Protein AF-A0A0V0GWF1-F1 (afdb_monomer)

Organism: Solanum chacoense (NCBI:txid4108)

InterPro domains:
  IPR031563 Molybdate transporter 1/2 [PF16983] (1-75)
  IPR031563 Molybdate transporter 1/2 [PTHR31970] (1-128)

Structure (mmCIF, N/CA/C/O backbone):
data_AF-A0A0V0GWF1-F1
#
_entry.id   AF-A0A0V0GWF1-F1
#
loop_
_atom_site.group_PDB
_atom_site.id
_atom_site.type_symbol
_atom_site.label_atom_id
_atom_site.label_alt_id
_atom_site.label_comp_id
_atom_site.label_asym_id
_atom_site.label_entity_id
_atom_site.label_seq_id
_atom_site.pdbx_PDB_ins_code
_atom_site.Cartn_x
_atom_site.Cartn_y
_atom_site.Cartn_z
_atom_site.occupancy
_atom_site.B_iso_or_equiv
_atom_site.auth_seq_id
_atom_site.auth_comp_id
_atom_site.auth_asym_id
_atom_site.auth_atom_id
_atom_site.pdbx_PDB_model_num
ATOM 1 N N . MET A 1 1 ? -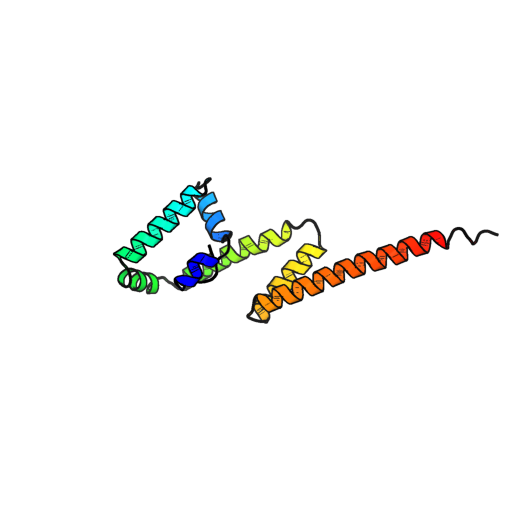8.273 -4.998 -13.505 1.00 79.25 1 MET A N 1
ATOM 2 C CA . MET A 1 1 ? -6.990 -5.690 -13.773 1.00 79.25 1 MET A CA 1
ATOM 3 C C . MET A 1 1 ? -7.006 -7.152 -13.333 1.00 79.25 1 MET A C 1
ATOM 5 O O . MET A 1 1 ? -6.628 -7.994 -14.132 1.00 79.25 1 MET A O 1
ATOM 9 N N . ASN A 1 2 ? -7.468 -7.471 -12.119 1.00 87.12 2 ASN A N 1
ATOM 10 C CA . ASN A 1 2 ? -7.289 -8.807 -11.526 1.00 87.12 2 ASN A CA 1
ATOM 11 C C . ASN A 1 2 ? -7.905 -9.972 -12.326 1.00 87.12 2 ASN A C 1
ATOM 13 O O . ASN A 1 2 ? -7.248 -10.990 -12.464 1.00 87.12 2 ASN A O 1
ATOM 17 N N . LEU A 1 3 ? -9.083 -9.806 -12.945 1.00 88.56 3 LEU A N 1
ATOM 18 C CA . LEU A 1 3 ? -9.699 -10.859 -13.774 1.00 88.56 3 LEU A CA 1
ATOM 19 C C . LEU A 1 3 ? -8.805 -11.318 -14.932 1.00 88.56 3 LEU A C 1
ATOM 21 O O . LEU A 1 3 ? -8.649 -12.510 -15.149 1.00 88.56 3 LEU A O 1
ATOM 25 N N . VAL A 1 4 ? -8.207 -10.375 -15.663 1.00 89.69 4 VAL A N 1
ATOM 26 C CA . VAL A 1 4 ? -7.349 -10.687 -16.816 1.00 89.69 4 VAL A CA 1
ATOM 27 C C . VAL A 1 4 ? -5.950 -11.093 -16.353 1.00 89.69 4 VAL A C 1
ATOM 29 O O . VAL A 1 4 ? -5.388 -12.045 -16.875 1.00 89.69 4 VAL A O 1
ATOM 32 N N . GLY A 1 5 ? -5.392 -10.412 -15.345 1.00 86.56 5 GLY A N 1
ATOM 33 C CA . GLY A 1 5 ? -4.032 -10.669 -14.862 1.00 86.56 5 GLY A CA 1
ATOM 34 C C . GLY A 1 5 ? -3.843 -12.056 -14.240 1.00 86.56 5 GLY A C 1
ATOM 35 O O . GLY A 1 5 ? -2.792 -12.666 -14.429 1.00 86.56 5 GLY A O 1
ATOM 36 N N . SER A 1 6 ? -4.854 -12.588 -13.548 1.00 87.88 6 SER A N 1
ATOM 37 C CA . SER A 1 6 ? -4.757 -13.903 -12.903 1.00 87.88 6 SER A CA 1
ATOM 38 C C . SER A 1 6 ? -4.580 -15.057 -13.895 1.00 87.88 6 SER A C 1
ATOM 40 O O . SER A 1 6 ? -3.899 -16.022 -13.561 1.00 87.88 6 SER A O 1
ATOM 42 N N . TRP A 1 7 ? -5.094 -14.941 -15.127 1.00 90.81 7 TRP A N 1
ATOM 43 C CA . TRP A 1 7 ? -4.856 -15.937 -16.186 1.00 90.81 7 TRP A CA 1
ATOM 44 C C . TRP A 1 7 ? -3.380 -16.048 -16.581 1.00 90.81 7 TRP A C 1
ATOM 46 O O . TRP A 1 7 ? -2.937 -17.102 -17.026 1.00 90.81 7 TRP A O 1
ATOM 56 N N . PHE A 1 8 ? -2.608 -14.980 -16.377 1.00 89.19 8 PHE A N 1
ATOM 57 C CA . PHE A 1 8 ? -1.178 -14.920 -16.679 1.00 89.19 8 PHE A CA 1
ATOM 58 C C . PHE A 1 8 ? -0.299 -15.098 -15.430 1.00 89.19 8 PHE A C 1
ATOM 60 O O . PHE A 1 8 ? 0.891 -14.798 -15.471 1.00 89.19 8 PHE A O 1
ATOM 67 N N . GLY A 1 9 ? -0.871 -15.553 -14.307 1.00 87.88 9 GLY A N 1
ATOM 68 C CA . GLY A 1 9 ? -0.136 -15.742 -13.052 1.00 87.88 9 GLY A CA 1
ATOM 69 C C . 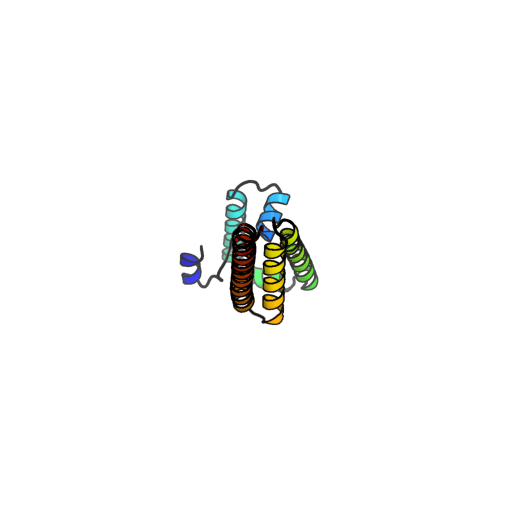GLY A 1 9 ? 0.244 -14.438 -12.340 1.00 87.88 9 GLY A C 1
ATOM 70 O O . GLY A 1 9 ? 1.153 -14.438 -11.510 1.00 87.88 9 GLY A O 1
ATOM 71 N N . ALA A 1 10 ? -0.420 -13.317 -12.645 1.00 88.75 10 ALA A N 1
ATOM 72 C CA . ALA A 1 10 ? -0.178 -12.061 -11.940 1.00 88.75 10 ALA A CA 1
ATOM 73 C C . ALA A 1 10 ? -0.716 -12.116 -10.500 1.00 88.75 10 ALA A C 1
ATOM 75 O O . ALA A 1 10 ? -1.804 -12.639 -10.244 1.00 88.75 10 ALA A O 1
ATOM 76 N N . MET A 1 11 ? 0.019 -11.508 -9.563 1.00 89.75 11 MET A N 1
ATOM 77 C CA . MET A 1 11 ? -0.462 -11.323 -8.193 1.00 89.75 11 MET A CA 1
ATOM 78 C C . MET A 1 11 ? -1.669 -10.367 -8.151 1.00 89.75 11 MET A C 1
ATOM 80 O O . MET A 1 11 ? -1.736 -9.427 -8.951 1.00 89.75 11 MET A O 1
ATOM 84 N N . PRO A 1 12 ? -2.624 -10.567 -7.222 1.00 87.44 12 PRO A N 1
ATOM 85 C CA . PRO A 1 12 ? -3.773 -9.680 -7.078 1.00 87.44 12 PRO A CA 1
ATOM 86 C C . PRO A 1 12 ? -3.312 -8.265 -6.717 1.00 87.44 12 PRO A C 1
ATOM 88 O O . PRO A 1 12 ? -2.524 -8.069 -5.795 1.00 87.44 12 PRO A O 1
ATOM 91 N N . CYS A 1 13 ? -3.813 -7.271 -7.450 1.00 86.38 13 CYS A N 1
ATOM 92 C CA . CYS A 1 13 ? -3.396 -5.880 -7.310 1.00 86.38 13 CYS A CA 1
ATOM 93 C C . CYS A 1 13 ? -4.581 -4.960 -6.985 1.00 86.38 13 CYS A C 1
ATOM 95 O O . CYS A 1 13 ? -5.723 -5.205 -7.382 1.00 86.38 13 CYS A O 1
ATOM 97 N N . CYS A 1 14 ? -4.292 -3.853 -6.305 1.00 87.81 14 CYS A N 1
ATOM 98 C CA . CYS A 1 14 ? -5.198 -2.720 -6.109 1.00 87.81 14 CYS A CA 1
ATOM 99 C C . CYS A 1 14 ? -4.567 -1.441 -6.697 1.00 87.81 14 CYS A C 1
ATOM 101 O O . CYS A 1 14 ? -3.534 -1.510 -7.358 1.00 87.81 14 CYS A O 1
ATOM 103 N N . HIS A 1 15 ? -5.177 -0.269 -6.483 1.00 84.31 15 HIS A N 1
ATOM 104 C CA . HIS A 1 15 ? -4.700 0.993 -7.071 1.00 84.31 15 HIS A CA 1
ATOM 105 C C . HIS A 1 15 ? -3.289 1.413 -6.613 1.00 84.31 15 HIS A C 1
ATOM 107 O O . HIS A 1 15 ? -2.654 2.202 -7.301 1.00 84.31 15 HIS A O 1
ATOM 113 N N . GLY A 1 16 ? -2.766 0.884 -5.500 1.00 86.81 16 GLY A N 1
ATOM 114 C CA . GLY A 1 16 ? -1.382 1.136 -5.081 1.00 86.81 16 GLY A CA 1
ATOM 115 C C . GLY A 1 16 ? -1.098 2.607 -4.751 1.00 86.81 16 GLY A C 1
ATOM 116 O O . GLY A 1 16 ? -0.280 3.250 -5.407 1.00 86.81 16 GLY A O 1
ATOM 117 N N . ALA A 1 17 ? -1.752 3.135 -3.711 1.00 87.44 17 ALA A N 1
ATOM 118 C CA . ALA A 1 17 ? -1.714 4.556 -3.346 1.00 87.44 17 ALA A CA 1
ATOM 119 C C . ALA A 1 17 ? -0.293 5.139 -3.196 1.00 87.44 17 ALA A C 1
ATOM 121 O 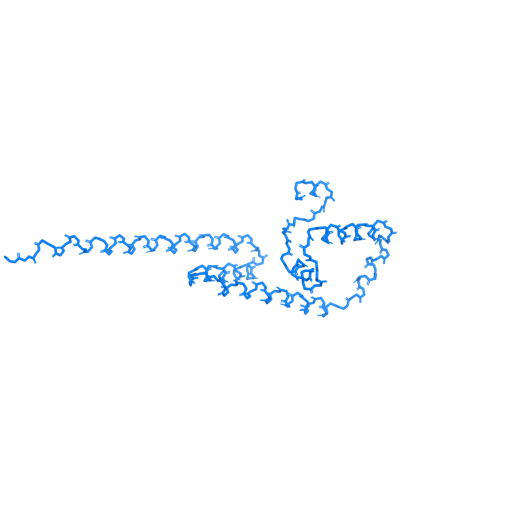O . ALA A 1 17 ? -0.023 6.218 -3.717 1.00 87.44 17 ALA A O 1
ATOM 122 N N . GLY A 1 18 ? 0.639 4.421 -2.558 1.00 86.12 18 GLY A N 1
ATOM 123 C CA . GLY A 1 18 ? 2.004 4.921 -2.334 1.00 86.12 18 GLY A CA 1
ATOM 124 C C . GLY A 1 18 ? 2.798 5.162 -3.626 1.00 86.12 18 GLY A C 1
ATOM 125 O O . GLY A 1 18 ? 3.474 6.179 -3.767 1.00 86.12 18 GLY A O 1
ATOM 126 N N . GLY A 1 19 ? 2.672 4.267 -4.611 1.00 87.75 19 GLY A N 1
ATOM 127 C CA . GLY A 1 19 ? 3.336 4.427 -5.909 1.00 87.75 19 GLY A CA 1
ATOM 128 C C . GLY A 1 19 ? 2.730 5.561 -6.738 1.00 87.75 19 GLY A C 1
ATOM 129 O O . GLY A 1 19 ? 3.462 6.322 -7.375 1.00 87.75 19 GLY A O 1
ATOM 130 N N . LEU A 1 20 ? 1.402 5.710 -6.683 1.00 89.12 20 LEU A N 1
ATOM 131 C CA . LEU A 1 20 ? 0.682 6.808 -7.333 1.00 89.12 20 LEU A CA 1
ATOM 132 C C . LEU A 1 20 ? 1.026 8.168 -6.713 1.00 89.12 20 LEU A C 1
ATOM 134 O O . LEU A 1 20 ? 1.238 9.128 -7.450 1.00 89.12 20 LEU A O 1
ATOM 138 N N . ALA A 1 21 ? 1.158 8.245 -5.387 1.00 88.62 21 ALA A N 1
ATOM 139 C CA . ALA A 1 21 ? 1.596 9.456 -4.695 1.00 88.62 21 ALA A CA 1
ATOM 140 C C . ALA A 1 21 ? 3.012 9.879 -5.125 1.00 88.62 21 ALA A C 1
ATOM 142 O O . ALA A 1 21 ? 3.275 11.067 -5.316 1.00 88.62 21 ALA A O 1
ATOM 143 N N . GLY A 1 22 ? 3.906 8.910 -5.355 1.00 88.62 22 GLY A N 1
ATOM 144 C CA . GLY A 1 22 ? 5.220 9.160 -5.947 1.00 88.62 22 GLY A CA 1
ATOM 145 C C . GLY A 1 22 ? 5.119 9.775 -7.344 1.00 88.62 22 GLY A C 1
ATOM 146 O O . GLY A 1 22 ? 5.716 10.820 -7.591 1.00 88.62 22 GLY A O 1
ATOM 147 N N . GLN A 1 23 ? 4.309 9.187 -8.236 1.00 91.81 23 GLN A N 1
ATOM 148 C CA . GLN A 1 23 ? 4.080 9.749 -9.578 1.00 91.81 23 GLN A CA 1
ATOM 149 C C . GLN A 1 23 ? 3.545 11.175 -9.522 1.00 91.81 23 GLN A C 1
ATOM 151 O O . GLN A 1 23 ? 4.016 12.044 -10.254 1.00 91.81 23 GLN A O 1
ATOM 156 N N . TYR A 1 24 ? 2.609 11.424 -8.609 1.00 90.31 24 TYR A N 1
ATOM 157 C CA . TYR A 1 24 ? 2.038 12.744 -8.411 1.00 90.31 24 TYR A CA 1
ATOM 158 C C . TYR A 1 24 ? 3.089 13.765 -7.945 1.00 90.31 24 TYR A C 1
ATOM 160 O O . TYR A 1 24 ? 3.151 14.867 -8.492 1.00 90.31 24 TYR A O 1
ATOM 168 N N . ARG A 1 25 ? 3.977 13.394 -7.006 1.00 88.12 25 ARG A N 1
ATOM 169 C CA . ARG A 1 25 ? 5.093 14.255 -6.561 1.00 88.12 25 ARG A CA 1
ATOM 170 C C . ARG A 1 25 ? 6.143 14.501 -7.650 1.00 88.12 25 ARG A C 1
ATOM 172 O O . ARG A 1 25 ? 6.725 15.579 -7.673 1.00 88.12 25 ARG A O 1
ATOM 179 N N . PHE A 1 26 ? 6.332 13.568 -8.583 1.00 89.19 26 PHE A N 1
ATOM 180 C CA . PHE A 1 26 ? 7.175 13.764 -9.772 1.00 89.19 26 PHE A CA 1
ATOM 181 C C . PHE A 1 26 ? 6.473 14.521 -10.919 1.00 89.19 26 PHE A C 1
ATOM 183 O O . PHE A 1 26 ? 7.038 14.651 -12.003 1.00 89.19 26 PHE A O 1
ATOM 190 N N . GLY A 1 27 ? 5.262 15.049 -10.702 1.00 90.75 27 GLY A N 1
ATOM 191 C CA . GLY A 1 27 ? 4.538 15.874 -11.676 1.00 90.75 27 GLY A CA 1
ATOM 192 C C . GLY A 1 27 ? 3.582 15.107 -12.598 1.00 90.75 27 GLY A C 1
ATOM 193 O O . GLY A 1 27 ? 2.959 15.712 -13.472 1.00 90.75 27 GLY A O 1
ATOM 194 N N . GLY A 1 28 ? 3.407 13.798 -12.403 1.00 90.19 28 GLY A N 1
ATOM 195 C CA . GLY A 1 28 ? 2.419 12.990 -13.116 1.00 90.19 28 GLY A CA 1
ATOM 196 C C . GLY A 1 28 ? 0.993 13.317 -12.663 1.00 90.19 28 GLY A C 1
ATOM 197 O O . GLY A 1 28 ? 0.573 12.916 -11.582 1.00 90.19 28 GLY A O 1
ATOM 198 N N . ARG A 1 29 ? 0.229 14.033 -13.496 1.00 89.50 29 ARG A N 1
ATOM 199 C CA . ARG A 1 29 ? -1.168 14.429 -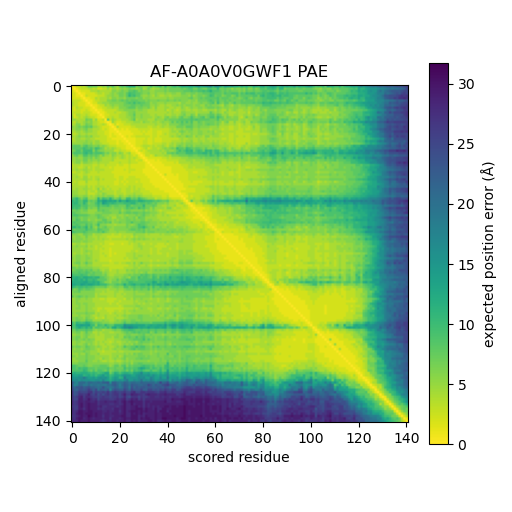13.205 1.00 89.50 29 ARG A CA 1
ATOM 200 C C . ARG A 1 29 ? -2.229 13.649 -13.983 1.00 89.50 29 ARG A C 1
ATOM 202 O O . ARG A 1 29 ? -3.415 13.913 -13.827 1.00 89.50 29 ARG A O 1
ATOM 209 N N . SER A 1 30 ? -1.819 12.697 -14.821 1.00 90.19 30 SER A N 1
ATOM 210 C CA . SER A 1 30 ? -2.722 11.887 -15.644 1.00 90.19 30 SER A CA 1
ATOM 211 C C . SER A 1 30 ? -2.420 10.393 -15.521 1.00 90.19 30 SER A C 1
ATOM 213 O O . SER A 1 30 ? -1.282 9.986 -15.281 1.00 90.19 30 SER A O 1
ATOM 215 N N . GLY A 1 31 ? -3.436 9.556 -15.758 1.00 88.50 31 GLY A N 1
ATOM 216 C CA . GLY A 1 31 ? -3.279 8.096 -15.796 1.00 88.50 31 GLY A CA 1
ATOM 217 C C . GLY A 1 31 ? -2.335 7.604 -16.902 1.00 88.50 31 GLY A C 1
ATOM 218 O O . GLY A 1 31 ? -1.798 6.502 -16.807 1.00 88.50 31 GLY A O 1
ATOM 219 N N . ALA A 1 32 ? -2.060 8.437 -17.914 1.00 90.56 32 ALA A N 1
ATOM 220 C CA . ALA A 1 32 ? -1.101 8.129 -18.972 1.00 90.56 32 ALA A CA 1
ATOM 221 C C . ALA A 1 32 ? 0.332 7.976 -18.433 1.00 90.56 32 ALA A C 1
ATOM 223 O O . ALA A 1 32 ? 1.076 7.133 -18.928 1.00 90.56 32 ALA A O 1
ATOM 224 N N . SER A 1 33 ? 0.702 8.718 -17.381 1.00 91.25 33 SER A N 1
ATOM 225 C CA . SER A 1 33 ? 2.002 8.563 -16.710 1.00 91.25 33 SER A CA 1
ATOM 226 C C . SER A 1 33 ? 2.173 7.144 -16.150 1.00 91.25 33 SER A C 1
ATOM 228 O O . SER A 1 33 ? 3.188 6.489 -16.387 1.00 91.25 33 SER A O 1
ATOM 230 N N . VAL A 1 34 ? 1.134 6.621 -15.494 1.00 91.31 34 VAL A N 1
ATOM 231 C CA . VAL A 1 34 ? 1.129 5.259 -14.938 1.00 91.31 34 VAL A CA 1
ATOM 232 C C . VAL A 1 34 ? 1.160 4.213 -16.054 1.00 91.31 34 VAL A C 1
ATOM 234 O O . VAL A 1 34 ? 1.904 3.237 -15.955 1.00 91.31 34 VAL A O 1
ATOM 237 N N . ALA A 1 35 ? 0.414 4.437 -17.140 1.00 92.06 35 ALA A N 1
ATOM 238 C CA . ALA A 1 35 ? 0.419 3.555 -18.305 1.00 92.06 35 ALA A CA 1
ATOM 239 C C . ALA A 1 35 ? 1.802 3.487 -18.976 1.00 92.06 35 ALA A C 1
ATOM 241 O O . ALA A 1 35 ? 2.284 2.393 -19.266 1.00 92.06 35 ALA A O 1
ATOM 242 N N . PHE A 1 36 ? 2.475 4.629 -19.157 1.00 93.50 36 PHE A N 1
ATOM 243 C CA . PHE A 1 36 ? 3.811 4.686 -19.755 1.00 93.50 36 PHE A CA 1
ATOM 244 C C . PHE A 1 36 ? 4.854 3.967 -18.894 1.00 93.50 36 PHE A C 1
ATOM 246 O O . PHE A 1 36 ? 5.684 3.221 -19.410 1.00 93.50 36 PHE A O 1
ATOM 253 N N . LEU A 1 37 ? 4.780 4.112 -17.570 1.00 92.31 37 LEU A N 1
ATOM 254 C CA . LEU A 1 37 ? 5.660 3.376 -16.662 1.00 92.31 37 LEU A CA 1
ATOM 255 C C . LEU A 1 37 ? 5.382 1.877 -16.630 1.00 92.31 37 LEU A C 1
ATOM 257 O O . LEU A 1 37 ? 6.323 1.092 -16.497 1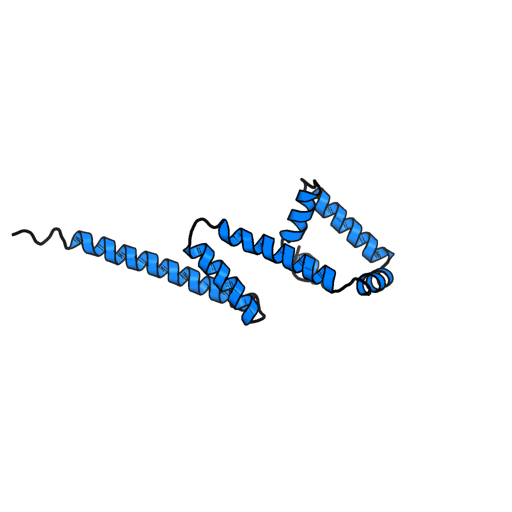.00 92.31 37 LEU A O 1
ATOM 261 N N . GLY A 1 38 ? 4.114 1.478 -16.736 1.00 92.31 38 GLY A N 1
ATOM 262 C CA . GLY A 1 38 ? 3.732 0.077 -16.887 1.00 92.31 38 GLY A CA 1
ATOM 263 C C . GLY A 1 38 ? 4.299 -0.513 -18.175 1.00 92.31 38 GLY A C 1
ATOM 264 O O . GLY A 1 38 ? 4.953 -1.554 -18.135 1.00 92.31 38 GLY A O 1
ATOM 265 N N . LEU A 1 39 ? 4.136 0.197 -19.294 1.00 94.69 39 LEU A N 1
ATOM 266 C CA . LEU A 1 39 ? 4.679 -0.203 -20.590 1.00 94.69 39 LEU A CA 1
ATOM 267 C C . LEU A 1 39 ? 6.210 -0.282 -20.562 1.00 94.69 39 LEU A C 1
ATOM 269 O O . LEU A 1 39 ? 6.774 -1.275 -21.009 1.00 94.69 39 LEU A O 1
ATOM 273 N N . GLY A 1 40 ? 6.882 0.709 -19.975 1.00 94.25 40 GLY A N 1
ATOM 274 C CA . GLY A 1 40 ? 8.335 0.705 -19.820 1.00 94.25 40 GLY A CA 1
ATOM 275 C C . GLY A 1 40 ? 8.833 -0.492 -19.006 1.00 94.25 40 GLY A C 1
ATOM 276 O O . GLY A 1 40 ? 9.766 -1.171 -19.428 1.00 94.25 40 GLY A O 1
ATOM 277 N N . LYS A 1 41 ? 8.176 -0.813 -17.880 1.00 91.00 41 LYS A N 1
ATOM 278 C CA . LYS A 1 41 ? 8.496 -2.019 -17.092 1.00 91.00 41 LYS A CA 1
ATOM 279 C C . LYS A 1 41 ? 8.244 -3.307 -17.875 1.00 91.00 41 LYS A C 1
ATOM 281 O O . LYS A 1 41 ? 9.039 -4.235 -17.761 1.00 91.00 41 LYS A O 1
ATOM 286 N N . LEU A 1 42 ? 7.177 -3.361 -18.672 1.00 92.38 42 LEU A N 1
ATOM 287 C CA . LEU A 1 42 ? 6.848 -4.519 -19.501 1.00 92.38 42 LEU A CA 1
ATOM 288 C C . LEU A 1 42 ? 7.891 -4.740 -20.604 1.00 92.38 42 LEU A C 1
ATOM 290 O O . LEU A 1 42 ? 8.396 -5.850 -20.741 1.00 92.38 42 LEU A O 1
ATOM 294 N N . VAL A 1 43 ? 8.274 -3.688 -21.333 1.00 95.19 43 VAL A N 1
ATOM 295 C CA . VAL A 1 43 ? 9.336 -3.754 -22.351 1.00 95.19 43 VAL A CA 1
ATOM 296 C C . VAL A 1 43 ? 10.661 -4.168 -21.714 1.00 95.19 43 VAL A C 1
ATOM 298 O O . VAL A 1 43 ? 11.326 -5.069 -22.218 1.00 95.19 43 VAL A O 1
ATOM 301 N N . LEU A 1 44 ? 11.023 -3.574 -20.573 1.00 92.19 44 LEU A N 1
ATOM 302 C CA . LEU A 1 44 ? 12.256 -3.917 -19.866 1.00 92.19 44 LEU A CA 1
ATOM 303 C C . LEU A 1 44 ? 12.265 -5.387 -19.417 1.00 92.19 44 LEU A C 1
ATOM 305 O O . LEU A 1 44 ? 13.273 -6.073 -19.580 1.00 92.19 44 LEU A O 1
ATOM 309 N N . GLY A 1 45 ? 11.134 -5.884 -18.911 1.00 91.06 45 GLY A N 1
ATOM 310 C CA . GLY A 1 45 ? 10.964 -7.283 -18.525 1.00 91.06 45 GLY A CA 1
ATOM 311 C C . GLY A 1 45 ? 11.037 -8.251 -19.707 1.00 91.06 45 GLY A C 1
ATOM 312 O O . GLY A 1 45 ? 11.687 -9.285 -19.591 1.00 91.06 45 GLY A O 1
ATOM 313 N N . LEU A 1 46 ? 10.435 -7.914 -20.852 1.00 91.31 46 LEU A N 1
ATOM 314 C CA . LEU A 1 46 ? 10.466 -8.758 -22.053 1.00 91.31 46 LEU A CA 1
ATOM 315 C C . LEU A 1 46 ? 11.845 -8.788 -22.725 1.00 91.31 46 LEU A C 1
ATOM 317 O O . LEU A 1 46 ? 12.260 -9.839 -23.202 1.00 91.31 46 LEU A O 1
ATOM 321 N N . VAL A 1 47 ? 12.559 -7.658 -22.752 1.00 93.31 47 VAL A N 1
ATOM 322 C CA . VAL A 1 47 ? 13.869 -7.550 -23.416 1.00 93.31 47 VAL A CA 1
ATOM 323 C C . VAL A 1 47 ? 14.999 -8.104 -22.544 1.00 93.31 47 VAL A C 1
ATOM 325 O O . VAL A 1 47 ? 15.846 -8.841 -23.041 1.00 93.31 47 VAL A O 1
ATOM 328 N N . PHE A 1 48 ? 15.033 -7.765 -21.250 1.00 88.88 48 PHE A N 1
ATOM 329 C CA . PHE A 1 48 ? 16.146 -8.134 -20.362 1.00 88.88 48 PHE A CA 1
ATOM 330 C C . PHE A 1 48 ? 15.860 -9.346 -19.469 1.00 88.88 48 PHE A C 1
ATOM 332 O O . PHE A 1 48 ? 16.810 -9.961 -18.978 1.00 88.88 48 PHE A O 1
ATOM 339 N N . GLY A 1 49 ? 14.590 -9.698 -19.243 1.00 87.25 49 GLY A N 1
ATOM 340 C CA . GLY A 1 49 ? 14.163 -10.909 -18.538 1.00 87.25 49 GLY A CA 1
ATOM 341 C C . GLY A 1 49 ? 14.971 -11.232 -17.276 1.00 87.25 49 GLY A C 1
ATOM 342 O O . GLY A 1 49 ? 15.006 -10.469 -16.308 1.00 87.25 49 GLY A O 1
ATOM 343 N N . SER A 1 50 ? 15.647 -12.381 -17.299 1.00 84.44 50 SER A N 1
ATOM 344 C CA . SER A 1 50 ? 16.428 -12.922 -16.178 1.00 84.44 50 SER A CA 1
ATOM 345 C C . SER A 1 50 ? 17.676 -12.102 -15.825 1.00 84.44 50 SER A C 1
ATOM 347 O O . SER A 1 50 ? 18.095 -12.099 -14.664 1.00 84.44 50 SER A O 1
ATOM 349 N N . SER A 1 51 ? 18.249 -11.366 -16.779 1.00 89.19 51 SER A N 1
ATOM 350 C CA . SER A 1 51 ? 19.412 -10.502 -16.541 1.00 89.19 51 SER A CA 1
ATOM 351 C C . SER A 1 51 ? 19.054 -9.320 -15.643 1.00 89.19 51 SER A C 1
ATOM 353 O O . SER A 1 51 ? 19.822 -8.968 -14.748 1.00 89.19 51 SER A O 1
ATOM 355 N N . PHE A 1 52 ? 17.856 -8.754 -15.815 1.00 88.75 52 PHE A N 1
ATOM 356 C CA . PHE A 1 52 ? 17.382 -7.658 -14.972 1.00 88.75 52 PHE A CA 1
ATOM 357 C C . PHE A 1 52 ? 17.131 -8.114 -13.529 1.00 88.75 52 PHE A C 1
ATOM 359 O O . PHE A 1 52 ? 17.516 -7.426 -12.587 1.00 88.75 52 PHE A O 1
ATOM 366 N N . VAL A 1 53 ? 16.579 -9.317 -13.336 1.00 87.50 53 VAL A N 1
ATOM 367 C CA . VAL A 1 53 ? 16.348 -9.893 -11.997 1.00 87.50 53 VAL A CA 1
ATOM 368 C C . VAL A 1 53 ? 17.659 -10.085 -11.225 1.00 87.50 53 VAL A C 1
ATOM 370 O O . VAL A 1 53 ? 17.706 -9.826 -10.024 1.00 87.50 53 VAL A O 1
ATOM 373 N N . ARG A 1 54 ? 18.755 -10.478 -11.892 1.00 88.50 54 ARG A N 1
ATOM 374 C CA . ARG A 1 54 ? 20.078 -10.586 -11.240 1.00 88.50 54 ARG A CA 1
ATOM 375 C C . ARG A 1 54 ? 20.586 -9.242 -10.723 1.00 88.50 54 ARG A C 1
ATOM 377 O O . ARG A 1 54 ? 21.156 -9.196 -9.638 1.00 88.50 54 ARG A O 1
ATOM 384 N N . ILE A 1 55 ? 20.350 -8.167 -11.472 1.00 89.62 55 ILE A N 1
ATOM 385 C CA . ILE A 1 55 ? 20.716 -6.804 -11.068 1.00 89.62 55 ILE A CA 1
ATOM 386 C C . ILE A 1 55 ? 19.848 -6.355 -9.888 1.00 89.62 55 ILE A C 1
ATOM 388 O O . ILE A 1 55 ? 20.371 -5.833 -8.908 1.00 89.62 55 ILE A O 1
ATOM 392 N N . LEU A 1 56 ? 18.538 -6.617 -9.934 1.00 86.69 56 LEU A N 1
ATOM 393 C CA . LEU A 1 56 ? 17.632 -6.297 -8.826 1.00 86.69 56 LEU A CA 1
ATOM 394 C C . LEU A 1 56 ? 17.980 -7.050 -7.534 1.00 86.69 56 LEU A C 1
ATOM 396 O O . LEU A 1 56 ? 17.827 -6.490 -6.454 1.00 86.69 56 LEU A O 1
ATOM 400 N N . ASN A 1 57 ? 18.499 -8.276 -7.624 1.00 88.31 57 ASN A N 1
ATOM 401 C CA . ASN A 1 57 ? 18.950 -9.037 -6.453 1.00 88.31 57 ASN A CA 1
ATOM 402 C C . ASN A 1 57 ? 20.196 -8.448 -5.768 1.00 88.31 57 ASN A C 1
ATOM 404 O O . ASN A 1 57 ? 20.460 -8.784 -4.618 1.00 88.31 57 ASN A O 1
ATOM 408 N N . GLN A 1 58 ? 20.958 -7.577 -6.437 1.00 92.38 58 GLN A N 1
ATOM 409 C CA . GLN A 1 58 ? 22.067 -6.840 -5.813 1.00 92.38 58 GLN A CA 1
ATOM 410 C C . GLN A 1 58 ? 21.595 -5.588 -5.063 1.00 92.38 58 GLN A C 1
ATOM 412 O O . GLN A 1 58 ? 22.394 -4.915 -4.412 1.00 92.38 58 GLN A O 1
ATOM 417 N N . PHE A 1 59 ? 20.308 -5.244 -5.153 1.00 90.81 59 PHE A N 1
ATOM 418 C CA . PHE A 1 59 ? 19.794 -4.045 -4.517 1.00 90.81 59 PHE A CA 1
ATOM 419 C C . PHE A 1 59 ? 19.770 -4.210 -2.987 1.00 90.81 59 PHE A C 1
ATOM 421 O O . PHE A 1 59 ? 19.244 -5.205 -2.480 1.00 90.81 59 PHE A O 1
ATOM 428 N N . PRO A 1 60 ? 20.314 -3.249 -2.219 1.00 92.94 60 PRO A N 1
ATOM 429 C CA . PRO A 1 60 ? 20.421 -3.380 -0.774 1.00 92.94 60 PRO A CA 1
ATOM 430 C C . PRO A 1 60 ? 19.038 -3.412 -0.117 1.00 92.94 60 PRO A C 1
ATOM 432 O O . PRO A 1 60 ? 18.244 -2.473 -0.215 1.00 92.94 60 PRO A O 1
ATOM 435 N N . ILE A 1 61 ? 18.788 -4.485 0.634 1.00 92.94 61 ILE A N 1
ATOM 436 C CA . ILE A 1 61 ? 17.522 -4.746 1.338 1.00 92.94 61 ILE A CA 1
ATOM 437 C C . ILE A 1 61 ? 17.194 -3.624 2.338 1.00 92.94 61 ILE A C 1
ATOM 439 O O . ILE A 1 61 ? 16.028 -3.295 2.544 1.00 92.94 61 ILE A O 1
ATOM 443 N N . GLY A 1 62 ? 18.217 -2.970 2.901 1.00 94.25 62 GLY A N 1
ATOM 444 C CA . GLY A 1 62 ? 18.041 -1.823 3.794 1.00 94.25 62 GLY A CA 1
ATOM 445 C C . GLY A 1 62 ? 17.323 -0.643 3.131 1.00 94.25 62 GLY A C 1
ATOM 446 O O . GLY A 1 62 ? 16.431 -0.057 3.738 1.00 94.25 62 GLY A O 1
ATOM 447 N N . ILE A 1 63 ? 17.635 -0.330 1.867 1.00 94.19 63 ILE A N 1
ATOM 448 C CA . ILE A 1 63 ? 16.978 0.774 1.145 1.00 94.19 63 ILE A CA 1
ATOM 449 C C . ILE A 1 63 ? 15.517 0.417 0.856 1.00 94.19 63 ILE A C 1
ATOM 451 O O . ILE A 1 63 ? 14.631 1.245 1.059 1.00 94.19 63 ILE A O 1
ATOM 455 N N . LEU A 1 64 ? 15.252 -0.829 0.448 1.00 91.56 64 LEU A N 1
ATOM 456 C CA . LEU A 1 64 ? 13.890 -1.338 0.251 1.00 91.56 64 LEU A CA 1
ATOM 457 C C . LEU A 1 64 ? 13.060 -1.217 1.536 1.00 91.56 64 LEU A C 1
ATOM 459 O O . LEU A 1 64 ? 11.938 -0.718 1.489 1.00 91.56 64 LEU A O 1
ATOM 463 N N . GLY A 1 65 ? 13.629 -1.594 2.685 1.00 93.88 65 GLY A N 1
ATOM 464 C CA . GLY A 1 65 ? 12.974 -1.468 3.987 1.00 93.88 65 GLY A CA 1
ATOM 465 C C . GLY A 1 65 ? 12.616 -0.024 4.345 1.00 93.88 65 GLY A C 1
ATOM 466 O O . GLY A 1 65 ? 11.481 0.240 4.737 1.00 93.88 65 GLY A O 1
ATOM 467 N N . VAL A 1 66 ? 13.538 0.926 4.157 1.00 94.62 66 VAL A N 1
ATOM 468 C CA . VAL A 1 66 ? 13.287 2.352 4.446 1.00 94.62 66 VAL A CA 1
ATOM 469 C C . VAL A 1 66 ? 12.207 2.932 3.527 1.00 94.62 66 VAL A C 1
ATOM 471 O O . VAL A 1 66 ? 11.328 3.656 3.996 1.00 94.62 66 VAL A O 1
ATOM 474 N N . LEU A 1 67 ? 12.222 2.581 2.237 1.00 91.75 67 LEU A N 1
ATOM 475 C CA . LEU A 1 67 ? 11.187 3.004 1.288 1.00 91.75 67 LEU A CA 1
ATOM 476 C C . LEU A 1 67 ? 9.806 2.451 1.671 1.00 91.75 67 LEU A C 1
ATOM 478 O O . LEU A 1 67 ? 8.817 3.187 1.627 1.00 91.75 67 LEU A O 1
ATOM 482 N N . LEU A 1 68 ? 9.737 1.179 2.082 1.00 91.31 68 LEU A N 1
ATOM 483 C CA . LEU A 1 68 ? 8.500 0.558 2.564 1.00 91.31 68 LEU A CA 1
ATOM 484 C C . LEU A 1 68 ? 8.008 1.202 3.862 1.00 91.31 68 LEU A C 1
ATOM 486 O O . LEU A 1 68 ? 6.812 1.448 3.998 1.00 91.31 68 LEU A O 1
ATOM 490 N N . LEU A 1 69 ? 8.916 1.505 4.791 1.00 93.31 69 LEU A N 1
ATOM 491 C CA . LEU A 1 69 ? 8.588 2.169 6.049 1.00 93.31 69 LEU A CA 1
ATOM 492 C C . LEU A 1 69 ? 7.979 3.549 5.779 1.00 93.31 69 LEU A C 1
ATOM 494 O O . LEU A 1 69 ? 6.909 3.852 6.303 1.00 93.31 69 LEU A O 1
ATOM 498 N N . PHE A 1 70 ? 8.598 4.358 4.916 1.00 91.69 70 PHE A N 1
ATOM 499 C CA . PHE A 1 70 ? 8.075 5.681 4.569 1.00 91.69 70 PHE A CA 1
ATOM 500 C C . PHE A 1 70 ? 6.700 5.603 3.889 1.00 91.69 70 PHE A C 1
ATOM 502 O O . PHE A 1 70 ? 5.778 6.322 4.273 1.00 91.69 70 PHE A O 1
ATOM 509 N N . ALA A 1 71 ? 6.525 4.682 2.936 1.00 91.31 71 ALA A N 1
ATOM 510 C CA . ALA A 1 71 ? 5.228 4.449 2.303 1.00 91.31 71 ALA A CA 1
ATOM 511 C C . ALA A 1 71 ? 4.159 3.987 3.313 1.00 91.31 71 ALA A C 1
ATOM 513 O O . ALA A 1 71 ? 3.003 4.404 3.223 1.00 91.31 71 ALA A O 1
ATOM 514 N N . GLY A 1 72 ? 4.545 3.158 4.288 1.00 91.19 72 GLY A N 1
ATOM 515 C CA . GLY A 1 72 ? 3.682 2.720 5.382 1.00 91.19 72 GLY A CA 1
ATOM 516 C C . GLY A 1 72 ? 3.271 3.866 6.306 1.00 91.19 72 GLY A C 1
ATOM 517 O O . GLY A 1 72 ? 2.097 3.964 6.652 1.00 91.19 72 GLY A O 1
ATOM 518 N N . ILE A 1 73 ? 4.196 4.768 6.655 1.00 91.81 73 ILE A N 1
ATOM 519 C CA . ILE A 1 73 ? 3.891 5.960 7.462 1.00 91.81 73 ILE A CA 1
ATOM 520 C C . ILE A 1 73 ? 2.940 6.899 6.716 1.00 91.81 73 ILE A C 1
ATOM 522 O O . ILE A 1 73 ? 1.964 7.342 7.313 1.00 91.81 73 ILE A O 1
ATOM 526 N N . GLU A 1 74 ? 3.167 7.180 5.427 1.00 90.00 74 GLU A N 1
ATOM 527 C CA . GLU A 1 74 ? 2.248 8.011 4.626 1.00 90.00 74 GLU A CA 1
ATOM 528 C C . GLU A 1 74 ? 0.831 7.416 4.608 1.00 90.00 74 GLU A C 1
ATOM 530 O O . GLU A 1 74 ? -0.148 8.139 4.797 1.00 90.00 74 GLU A O 1
ATOM 535 N N . LEU A 1 75 ? 0.713 6.090 4.462 1.00 88.81 75 LEU A N 1
ATOM 536 C CA . LEU A 1 75 ? -0.580 5.405 4.512 1.00 88.81 75 LEU A CA 1
ATOM 537 C C . LEU A 1 75 ? -1.199 5.443 5.919 1.00 88.81 75 LEU A C 1
ATOM 539 O O . LEU A 1 75 ? -2.405 5.631 6.057 1.00 88.81 75 LEU A O 1
ATOM 543 N N . ALA A 1 76 ? -0.385 5.315 6.968 1.00 91.12 76 ALA A N 1
ATOM 544 C CA . ALA A 1 76 ? -0.842 5.411 8.350 1.00 91.12 76 ALA A CA 1
ATOM 545 C C . ALA A 1 76 ? -1.304 6.832 8.710 1.00 91.12 76 ALA A C 1
ATOM 547 O O . ALA A 1 76 ? -2.264 6.982 9.462 1.00 91.12 76 ALA A O 1
ATOM 548 N N . MET A 1 77 ? -0.686 7.885 8.165 1.00 89.38 77 MET A N 1
ATOM 549 C CA . MET A 1 77 ? -1.114 9.271 8.399 1.00 89.38 77 MET A CA 1
ATOM 550 C C . MET A 1 77 ? -2.519 9.554 7.863 1.00 89.38 77 MET A C 1
ATOM 552 O O . MET A 1 77 ? -3.236 10.343 8.477 1.00 89.38 77 MET A O 1
ATOM 556 N N . ALA A 1 78 ? -2.956 8.851 6.813 1.00 87.25 78 ALA A N 1
ATOM 557 C CA . ALA A 1 78 ? -4.331 8.934 6.320 1.00 87.25 78 ALA A CA 1
ATOM 558 C C . ALA A 1 78 ? -5.375 8.514 7.380 1.00 87.25 78 ALA A C 1
ATOM 560 O O . ALA A 1 78 ? -6.531 8.912 7.289 1.00 87.25 78 ALA A O 1
ATOM 561 N N . SER A 1 79 ? -4.981 7.781 8.434 1.00 87.12 79 SER A N 1
ATOM 562 C CA . SER A 1 79 ? -5.864 7.466 9.575 1.00 87.12 79 SER A CA 1
ATOM 563 C C . SER A 1 79 ? -6.289 8.666 10.400 1.00 87.12 79 SER A C 1
ATOM 565 O O . SER A 1 79 ? -7.330 8.615 11.061 1.00 87.12 79 SER A O 1
ATOM 567 N N . ARG A 1 80 ? -5.494 9.740 10.363 1.00 85.19 80 ARG A N 1
ATOM 568 C CA . ARG A 1 80 ? -5.789 10.975 11.089 1.00 85.19 80 ARG A CA 1
ATOM 569 C C . ARG A 1 80 ? -6.766 11.877 10.350 1.00 85.19 80 ARG A C 1
ATOM 571 O O . ARG A 1 80 ? -7.375 12.716 10.996 1.00 85.19 80 ARG A O 1
ATOM 578 N N . ASP A 1 81 ? -6.944 11.676 9.047 1.00 88.50 81 ASP A N 1
ATOM 579 C CA . ASP A 1 81 ? -7.877 12.446 8.213 1.00 88.50 81 ASP A CA 1
ATOM 580 C C . ASP A 1 81 ? -9.309 11.877 8.239 1.00 88.50 81 ASP A C 1
ATOM 582 O O . ASP A 1 81 ? -10.160 12.185 7.409 1.00 88.50 81 ASP A O 1
ATOM 586 N N . MET A 1 82 ? -9.593 10.989 9.193 1.00 86.88 82 MET A N 1
ATOM 587 C CA . MET A 1 82 ? -10.902 10.373 9.324 1.00 86.88 82 MET A CA 1
ATOM 588 C C . MET A 1 82 ? -11.849 11.271 10.131 1.00 86.88 82 MET A C 1
ATOM 590 O O . MET A 1 82 ? -11.504 11.736 11.215 1.00 86.88 82 MET A O 1
ATOM 594 N N . ASN A 1 83 ? -13.073 11.473 9.629 1.00 83.25 83 ASN A N 1
ATOM 595 C CA . ASN A 1 83 ? -14.048 12.414 10.206 1.00 83.25 83 ASN A CA 1
ATOM 596 C C . ASN A 1 83 ? -14.535 12.055 11.626 1.00 83.25 83 ASN A C 1
ATOM 598 O O . ASN A 1 83 ? -15.037 12.924 12.335 1.00 83.25 83 ASN A O 1
ATOM 602 N N . SER A 1 84 ? -14.405 10.796 12.058 1.00 88.69 84 SER A N 1
ATOM 603 C CA . SER A 1 84 ? -14.835 10.338 13.384 1.00 88.69 84 SER A CA 1
ATOM 604 C C . SER A 1 84 ? -13.733 9.558 14.099 1.00 88.69 84 SER A C 1
ATOM 606 O O . SER A 1 84 ? -12.972 8.800 13.491 1.00 88.69 84 SER A O 1
ATOM 608 N N . LYS A 1 85 ? -13.689 9.712 15.429 1.00 87.06 85 LYS A N 1
ATOM 609 C CA . LYS A 1 85 ? -12.790 8.957 16.317 1.00 87.06 85 LYS A CA 1
ATOM 610 C C . LYS A 1 85 ? -13.046 7.451 16.232 1.00 87.06 85 LYS A C 1
ATOM 612 O O . LYS A 1 85 ? -12.108 6.672 16.369 1.00 87.06 85 LYS A O 1
ATOM 617 N N . GLU A 1 86 ? -14.294 7.058 15.992 1.00 88.44 86 GLU A N 1
ATOM 618 C CA . GLU A 1 86 ? -14.699 5.655 15.880 1.00 88.44 86 GLU A CA 1
ATOM 619 C C . GLU A 1 86 ? -14.121 5.005 14.619 1.00 88.44 86 GLU A C 1
ATOM 621 O O . GLU A 1 86 ? -13.503 3.948 14.701 1.00 88.44 86 GLU A O 1
ATOM 626 N N . GLU A 1 87 ? -14.205 5.685 13.476 1.00 89.06 87 GLU A N 1
ATOM 627 C CA . GLU A 1 87 ? -13.647 5.218 12.200 1.00 89.06 87 GLU A CA 1
ATOM 628 C C . GLU A 1 87 ? -12.111 5.110 12.241 1.00 89.06 87 GLU A C 1
ATOM 630 O O . GLU A 1 87 ? -11.526 4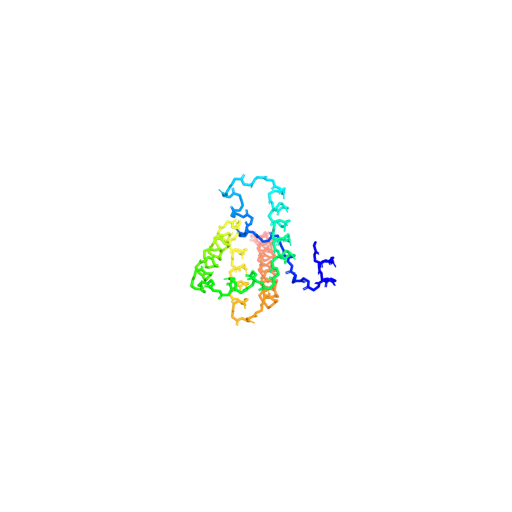.136 11.761 1.00 89.06 87 GLU A O 1
ATOM 635 N N . SER A 1 88 ? -11.441 6.089 12.865 1.00 90.62 88 SER A N 1
ATOM 636 C CA . SER A 1 88 ? -9.986 6.051 13.069 1.00 90.62 88 SER A CA 1
ATOM 637 C C . SER A 1 88 ? -9.580 4.874 13.969 1.00 90.62 88 SER A C 1
ATOM 639 O O . SER A 1 88 ? -8.621 4.160 13.669 1.00 90.62 88 SER A O 1
ATOM 641 N N . PHE A 1 89 ? -10.356 4.605 15.028 1.00 90.94 89 PHE A N 1
ATOM 642 C CA . PHE A 1 89 ? -10.137 3.458 15.909 1.00 90.94 89 PHE A CA 1
ATOM 643 C C . PHE A 1 89 ? -10.306 2.123 15.172 1.00 90.94 89 PHE A C 1
ATOM 645 O O . PHE A 1 89 ? -9.432 1.262 15.276 1.00 90.94 89 PHE A O 1
ATOM 652 N N . VAL A 1 90 ? -11.369 1.963 14.375 1.00 93.12 90 VAL A N 1
ATOM 653 C CA . VAL A 1 90 ? -11.594 0.748 13.571 1.00 93.12 90 VAL A CA 1
ATOM 654 C C . VAL A 1 90 ? -10.434 0.495 12.617 1.00 93.12 90 VAL A C 1
ATOM 656 O O . VAL A 1 90 ? -9.954 -0.637 12.517 1.00 93.12 90 VAL A O 1
ATOM 659 N N . MET A 1 91 ? -9.937 1.537 11.951 1.00 92.56 91 MET A N 1
ATOM 660 C CA . MET A 1 91 ? -8.817 1.378 11.032 1.00 92.56 91 MET A CA 1
ATOM 661 C C . MET A 1 91 ? -7.510 1.001 11.747 1.00 92.56 91 MET A C 1
ATOM 663 O O . MET A 1 91 ? -6.810 0.097 11.284 1.00 92.56 91 MET A O 1
ATOM 667 N N . LEU A 1 92 ? -7.204 1.619 12.894 1.00 92.38 92 LEU A N 1
ATOM 668 C CA . LEU A 1 92 ? -6.025 1.265 13.694 1.00 92.38 92 LEU A CA 1
ATOM 669 C C . LEU A 1 92 ? -6.094 -0.174 14.219 1.00 92.38 92 LEU A C 1
ATOM 671 O O . LEU A 1 92 ? -5.096 -0.892 14.155 1.00 92.38 92 LEU A O 1
ATOM 675 N N . VAL A 1 93 ? -7.263 -0.621 14.689 1.00 93.25 93 VAL A N 1
ATOM 676 C CA . VAL A 1 93 ? -7.459 -2.006 15.145 1.00 93.25 93 VAL A CA 1
ATOM 677 C C . VAL A 1 93 ? -7.323 -2.985 13.978 1.00 93.25 93 VAL A C 1
ATOM 679 O O . VAL A 1 93 ? -6.612 -3.980 14.100 1.00 93.25 93 VAL A O 1
ATOM 682 N N . CYS A 1 94 ? -7.923 -2.686 12.824 1.00 93.62 94 CYS A N 1
ATOM 683 C CA . CYS A 1 94 ? -7.778 -3.490 11.608 1.00 93.62 94 CYS A CA 1
ATOM 684 C C . CYS A 1 94 ? -6.302 -3.643 11.196 1.00 93.62 94 CYS A C 1
ATOM 686 O O . CYS A 1 94 ? -5.843 -4.755 10.907 1.00 93.62 94 CYS A O 1
ATOM 688 N N . ALA A 1 95 ? -5.534 -2.549 11.226 1.00 93.12 95 ALA A N 1
ATOM 689 C CA . ALA A 1 95 ? -4.105 -2.562 10.926 1.00 93.12 95 ALA A CA 1
ATOM 690 C C . ALA A 1 95 ? -3.305 -3.381 11.955 1.00 93.12 95 ALA A C 1
ATOM 692 O O . ALA A 1 95 ? -2.509 -4.237 11.567 1.00 93.12 95 ALA A O 1
ATOM 693 N N . ALA A 1 96 ? -3.549 -3.179 13.253 1.00 93.50 96 ALA A N 1
ATOM 694 C CA . ALA A 1 96 ? -2.871 -3.912 14.322 1.00 93.50 96 ALA A CA 1
ATOM 695 C C . ALA A 1 96 ? -3.126 -5.426 14.231 1.00 93.50 96 ALA A C 1
ATOM 697 O O . ALA A 1 96 ? -2.185 -6.218 14.246 1.00 93.50 96 ALA A O 1
ATOM 698 N N . VAL A 1 97 ? -4.386 -5.830 14.044 1.00 94.69 97 VAL A N 1
ATOM 699 C CA . VAL A 1 97 ? -4.768 -7.244 13.906 1.00 94.69 97 VAL A CA 1
ATOM 700 C C . VAL A 1 97 ? -4.191 -7.857 12.630 1.00 94.69 97 VAL A C 1
ATOM 702 O O 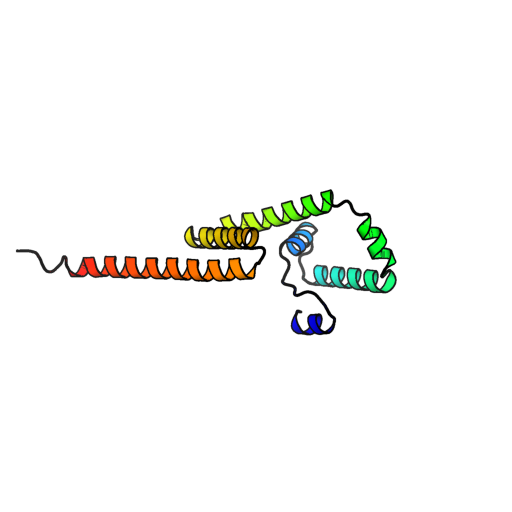. VAL A 1 97 ? -3.766 -9.009 12.657 1.00 94.69 97 VAL A O 1
ATOM 705 N N . SER A 1 98 ? -4.101 -7.098 11.533 1.00 94.19 98 SER A N 1
ATOM 706 C CA . SER A 1 98 ? -3.458 -7.573 10.298 1.00 94.19 98 SER A CA 1
ATOM 707 C C . SER A 1 98 ? -1.972 -7.884 10.498 1.00 94.19 98 SER A C 1
ATOM 709 O O . SER A 1 98 ? -1.477 -8.877 9.964 1.00 94.19 98 SER A O 1
ATOM 711 N N . LEU A 1 99 ? -1.267 -7.053 11.276 1.00 91.31 99 LEU A N 1
ATOM 712 C CA . LEU A 1 99 ? 0.157 -7.227 11.574 1.00 91.31 99 LEU A CA 1
ATOM 713 C C . LEU A 1 99 ? 0.394 -8.396 12.538 1.00 91.31 99 LEU A C 1
ATOM 715 O O . LEU A 1 99 ? 1.273 -9.219 12.293 1.00 91.31 99 LEU A O 1
ATOM 719 N N . THR A 1 100 ? -0.406 -8.512 13.601 1.00 92.38 100 THR A N 1
ATOM 720 C CA . THR A 1 100 ? -0.273 -9.603 14.582 1.00 92.38 100 THR A CA 1
ATOM 721 C C . THR A 1 100 ? -0.744 -10.947 14.021 1.00 92.38 100 THR A C 1
ATOM 723 O O . THR A 1 100 ? -0.096 -11.968 14.232 1.00 92.38 100 THR A O 1
ATOM 726 N N . GLY A 1 101 ? -1.850 -10.961 13.275 1.00 84.19 101 GLY A N 1
ATOM 727 C CA . GLY A 1 101 ? -2.461 -12.169 12.715 1.00 84.19 101 GLY A CA 1
ATOM 728 C C . GLY A 1 101 ? -1.836 -12.655 11.405 1.00 84.19 101 GLY A C 1
ATOM 729 O O . GLY A 1 101 ? -2.376 -13.579 10.796 1.00 84.19 101 GLY A O 1
ATOM 730 N N . SER A 1 102 ? -0.753 -12.015 10.936 1.00 87.75 102 SER A N 1
ATOM 731 C CA . SER A 1 102 ? -0.052 -12.314 9.671 1.00 87.75 102 SER A CA 1
ATOM 732 C C . SER A 1 102 ? -0.964 -12.413 8.436 1.00 87.75 102 SER A C 1
ATOM 734 O O . SER A 1 102 ? -0.602 -13.014 7.425 1.00 87.75 102 SER A O 1
ATOM 736 N N . SER A 1 103 ? -2.167 -11.835 8.499 1.00 91.69 103 SER A N 1
ATOM 737 C CA . SER A 1 103 ? -3.169 -11.939 7.444 1.00 91.69 103 SER A CA 1
ATOM 738 C C . SER A 1 103 ? -4.081 -10.718 7.415 1.00 91.69 103 SER A C 1
ATOM 740 O O . SER A 1 103 ? -4.733 -10.351 8.393 1.00 91.69 103 SER A O 1
ATOM 742 N N . ALA A 1 104 ? -4.181 -10.113 6.233 1.00 89.94 104 ALA A N 1
ATOM 743 C CA . ALA A 1 104 ? -5.085 -8.991 5.992 1.00 89.94 104 ALA A CA 1
ATOM 744 C C . ALA A 1 104 ? -6.567 -9.394 6.127 1.00 89.94 104 ALA A C 1
ATOM 746 O O . ALA A 1 104 ? -7.411 -8.564 6.451 1.00 89.94 104 ALA A O 1
ATOM 747 N N . ALA A 1 105 ? -6.886 -10.676 5.914 1.00 92.69 105 ALA A N 1
ATOM 748 C CA . ALA A 1 105 ? -8.242 -11.198 6.057 1.00 92.69 105 ALA A CA 1
ATOM 749 C C . ALA A 1 105 ? -8.747 -11.121 7.508 1.00 92.69 105 ALA A C 1
ATOM 751 O O . ALA A 1 105 ? -9.887 -10.716 7.730 1.00 92.69 105 ALA A O 1
ATOM 752 N N . LEU A 1 106 ? -7.900 -11.454 8.493 1.00 91.75 106 LEU A N 1
ATOM 753 C CA . LEU A 1 106 ? -8.268 -11.362 9.910 1.00 91.75 106 LEU A CA 1
ATOM 754 C C . LEU A 1 106 ? -8.479 -9.913 10.344 1.00 91.75 106 LEU A C 1
ATOM 756 O O . LEU A 1 106 ? -9.445 -9.624 11.049 1.00 91.75 106 LEU A O 1
ATOM 760 N N . GLY A 1 107 ? -7.622 -8.997 9.886 1.00 93.19 107 GLY A N 1
ATOM 761 C CA . GLY A 1 107 ? -7.804 -7.570 10.144 1.00 93.19 107 GLY A CA 1
ATOM 762 C C . GLY A 1 107 ? -9.107 -7.036 9.557 1.00 93.19 107 GLY A C 1
ATOM 763 O O . GLY A 1 107 ? -9.867 -6.380 10.266 1.00 93.19 107 GLY A O 1
ATOM 764 N N . PHE A 1 108 ? -9.416 -7.386 8.306 1.00 92.81 108 PHE A N 1
ATOM 765 C CA . PHE A 1 108 ? -10.672 -6.999 7.659 1.00 92.81 108 PHE A CA 1
ATOM 766 C C . PHE A 1 108 ? -11.902 -7.547 8.396 1.00 92.81 108 PHE A C 1
ATOM 768 O O . PHE A 1 108 ? -12.833 -6.795 8.681 1.00 92.81 108 PHE A O 1
ATOM 775 N N . GLY A 1 109 ? -11.887 -8.833 8.765 1.00 94.75 109 GLY A N 1
ATOM 776 C CA . GLY A 1 109 ? -12.969 -9.450 9.533 1.00 94.75 109 GLY A CA 1
ATOM 777 C C . GLY A 1 109 ? -13.168 -8.790 10.900 1.00 94.75 109 GLY A C 1
ATOM 778 O O . GLY A 1 109 ? -14.289 -8.424 11.251 1.00 94.75 109 GLY A O 1
ATOM 779 N N . CYS A 1 110 ? -12.082 -8.568 11.646 1.00 94.06 110 CYS A N 1
ATOM 780 C CA . CYS A 1 110 ? -12.125 -7.879 12.937 1.00 94.06 110 CYS A CA 1
ATOM 781 C C . CYS A 1 110 ? -12.635 -6.434 12.803 1.00 94.06 110 CYS A C 1
ATOM 783 O O . CYS A 1 110 ? -13.480 -6.009 13.591 1.00 94.06 110 CYS A O 1
ATOM 785 N N . GLY A 1 111 ? -12.190 -5.706 11.774 1.00 93.50 111 GLY A N 1
ATOM 786 C CA . GLY A 1 111 ? -12.635 -4.342 11.489 1.00 93.50 111 GLY A CA 1
ATOM 787 C C . GLY A 1 111 ? -14.139 -4.249 11.219 1.00 93.50 111 GLY A C 1
ATOM 788 O O . GLY A 1 111 ? -14.800 -3.384 11.790 1.00 93.50 111 GLY A O 1
ATOM 789 N N . ILE A 1 112 ? -14.702 -5.171 10.424 1.00 94.69 112 ILE A N 1
ATOM 790 C CA . ILE A 1 112 ? -16.154 -5.232 10.171 1.00 94.69 112 ILE A CA 1
ATOM 791 C C . ILE A 1 112 ? -16.926 -5.472 11.469 1.00 94.69 112 ILE A C 1
ATOM 793 O O . ILE A 1 112 ? -17.891 -4.762 11.749 1.00 94.69 112 ILE A O 1
ATOM 797 N N . VAL A 1 113 ? -16.509 -6.461 12.265 1.00 95.00 113 VAL A N 1
ATOM 798 C CA . VAL A 1 113 ? -17.184 -6.793 13.530 1.00 95.00 113 VAL A CA 1
ATOM 799 C C . VAL A 1 113 ? -17.167 -5.597 14.483 1.00 95.00 113 VAL A C 1
ATOM 801 O O . VAL A 1 113 ? -18.187 -5.280 15.094 1.00 95.00 113 VAL A O 1
ATOM 804 N N . LEU A 1 114 ? -16.033 -4.901 14.581 1.00 92.81 114 LEU A N 1
ATOM 805 C CA . LEU A 1 114 ? -15.888 -3.738 15.449 1.00 92.81 114 LEU A CA 1
ATOM 806 C C . LEU A 1 114 ? -16.736 -2.551 14.977 1.00 92.81 114 LEU A C 1
ATOM 808 O O . LEU A 1 114 ? -17.405 -1.925 15.796 1.00 92.81 114 LEU A O 1
ATOM 812 N N . PHE A 1 115 ? -16.757 -2.273 13.672 1.00 92.75 115 PHE A N 1
ATOM 813 C CA . PHE A 1 115 ? -17.607 -1.232 13.090 1.00 92.75 115 PHE A CA 1
ATOM 814 C C . PHE A 1 115 ? -19.094 -1.496 13.366 1.00 92.75 115 PHE A C 1
ATOM 816 O O . PHE A 1 115 ? -19.814 -0.600 13.808 1.00 92.75 115 PHE A O 1
ATOM 823 N N . LEU A 1 116 ? -19.548 -2.741 13.182 1.00 92.06 116 LEU A N 1
ATOM 824 C CA . LEU A 1 116 ? -20.930 -3.129 13.471 1.00 92.06 116 LEU A CA 1
ATOM 825 C C . LEU A 1 116 ? -21.273 -2.989 14.959 1.00 92.06 116 LEU A C 1
ATOM 827 O O . LEU A 1 116 ? -22.344 -2.483 15.281 1.00 92.06 116 LEU A O 1
ATOM 831 N N . LEU A 1 117 ? -20.370 -3.376 15.867 1.00 91.00 117 LEU A N 1
ATOM 832 C CA . LEU A 1 117 ? -20.576 -3.204 17.310 1.00 91.00 117 LEU A CA 1
ATOM 833 C C . LEU A 1 117 ? -20.664 -1.733 17.727 1.00 91.00 117 LEU A C 1
ATOM 835 O O . LEU A 1 117 ? -21.502 -1.384 18.558 1.00 91.00 117 LEU A O 1
ATOM 839 N N . LEU A 1 118 ? -19.822 -0.868 17.157 1.00 88.12 118 LEU A N 1
ATOM 840 C CA . LEU A 1 118 ? -19.869 0.570 17.430 1.00 88.12 118 LEU A CA 1
ATOM 841 C C . LEU A 1 118 ? -21.188 1.174 16.937 1.00 88.12 118 LEU A C 1
ATOM 843 O O . LEU A 1 118 ? -21.840 1.898 17.690 1.00 88.12 118 LEU A O 1
ATOM 847 N N . LYS A 1 119 ? -21.640 0.784 15.739 1.00 87.00 119 LYS A N 1
ATOM 848 C CA . LYS A 1 119 ? -22.935 1.210 15.197 1.00 87.00 119 LYS A CA 1
ATOM 849 C C . LYS A 1 119 ? -24.126 0.706 16.010 1.00 87.00 119 LYS A C 1
ATOM 851 O O . LYS A 1 119 ? -25.048 1.477 16.252 1.00 87.00 119 LYS A O 1
ATOM 856 N N . LEU A 1 120 ? -24.105 -0.545 16.470 1.00 86.56 120 LEU A N 1
ATOM 857 C CA . LEU A 1 120 ? -25.149 -1.088 17.349 1.00 86.56 120 LEU A CA 1
ATOM 858 C C . LEU A 1 120 ? -25.221 -0.315 18.672 1.00 86.56 120 LEU A C 1
ATOM 860 O O . LEU A 1 120 ? -26.298 0.108 19.077 1.00 86.56 120 LEU A O 1
ATOM 864 N N . ARG A 1 121 ? -24.070 -0.028 19.291 1.00 84.31 121 ARG A N 1
ATOM 865 C CA . ARG A 1 121 ? -24.008 0.746 20.538 1.00 84.31 121 ARG A CA 1
ATOM 866 C C . ARG A 1 121 ? -24.498 2.189 20.370 1.00 84.31 121 ARG A C 1
ATOM 868 O O . ARG A 1 121 ? -25.130 2.721 21.281 1.00 84.31 121 ARG A O 1
ATOM 875 N N . GLU A 1 122 ? -24.209 2.825 19.236 1.00 80.62 122 GLU A N 1
ATOM 876 C CA . GLU A 1 122 ? -24.737 4.156 18.902 1.00 80.62 122 GLU A CA 1
ATOM 877 C C . GLU A 1 122 ? -26.277 4.136 18.839 1.00 80.62 122 GLU A C 1
ATOM 879 O O . GLU A 1 122 ? -26.929 5.006 19.420 1.00 80.62 122 GLU A O 1
ATOM 884 N N . LEU A 1 123 ? -26.860 3.098 18.226 1.00 74.19 123 LEU A N 1
ATOM 885 C CA . LEU A 1 123 ? -28.312 2.916 18.115 1.00 74.19 123 LEU A CA 1
ATOM 886 C C . LEU A 1 123 ? -28.983 2.582 19.459 1.00 74.19 123 LEU A C 1
ATOM 888 O O . LEU A 1 123 ? -30.020 3.165 19.775 1.00 74.19 123 LEU A O 1
ATOM 892 N N . A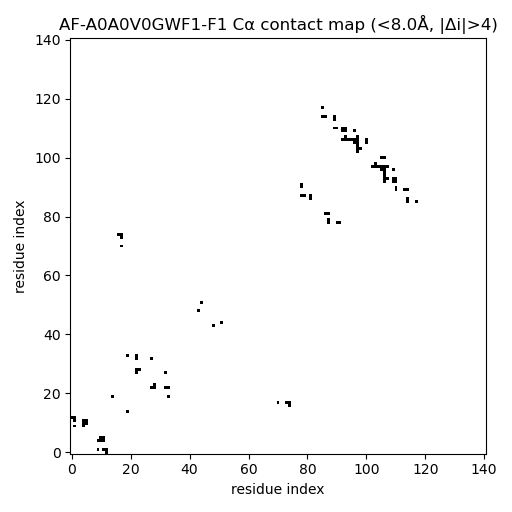SP A 1 124 ? -28.390 1.709 20.278 1.00 75.38 124 ASP A N 1
ATOM 893 C CA . ASP A 1 124 ? -28.916 1.355 21.608 1.00 75.38 124 ASP A CA 1
ATOM 894 C C . ASP A 1 124 ? -28.881 2.545 22.581 1.00 75.38 124 ASP A C 1
ATOM 896 O O . ASP A 1 124 ? -29.813 2.766 23.363 1.00 75.38 124 ASP A O 1
ATOM 900 N N . CYS A 1 125 ? -27.821 3.358 22.508 1.00 62.75 125 CYS A N 1
ATOM 901 C CA . CYS A 1 125 ? -27.712 4.591 23.283 1.00 62.75 125 CYS A CA 1
ATOM 902 C C . CYS A 1 125 ? -28.779 5.609 22.853 1.00 62.75 125 CYS A C 1
ATOM 904 O O . CYS A 1 125 ? -29.444 6.206 23.702 1.00 62.75 125 CYS A O 1
ATOM 906 N N . PHE A 1 126 ? -29.005 5.762 21.544 1.00 59.03 126 PHE A N 1
ATOM 907 C CA . PHE A 1 126 ? -30.054 6.637 21.021 1.00 59.03 126 PHE A CA 1
ATOM 908 C C . PHE A 1 126 ? -31.458 6.160 21.427 1.00 59.03 126 PHE A C 1
ATOM 910 O O . PHE A 1 126 ? -32.280 6.969 21.859 1.00 59.03 126 PHE A O 1
ATOM 917 N N . GLY A 1 127 ? -31.714 4.849 21.382 1.00 59.34 127 GLY A N 1
ATOM 918 C CA . GLY A 1 127 ? -32.970 4.243 21.833 1.00 59.34 127 GLY A CA 1
ATOM 919 C C . GLY A 1 127 ? -33.235 4.442 23.329 1.00 59.34 127 GLY A C 1
ATOM 920 O O . GLY A 1 127 ? -34.344 4.815 23.712 1.00 59.34 127 GLY A O 1
ATOM 921 N N . SER A 1 128 ? -32.214 4.288 24.178 1.00 57.94 128 SER A N 1
ATOM 922 C CA . SER A 1 128 ? -32.331 4.565 25.620 1.00 57.94 128 SER A CA 1
ATOM 923 C C . SER A 1 128 ? -32.507 6.055 25.930 1.00 57.94 128 SER A C 1
ATOM 925 O O . SER A 1 128 ? -33.230 6.405 26.862 1.00 57.94 128 SER A O 1
ATOM 927 N N . CYS A 1 129 ? -31.884 6.948 25.155 1.00 51.31 129 CYS A N 1
ATOM 928 C CA . CYS A 1 129 ? -32.012 8.394 25.349 1.00 51.31 129 CYS A CA 1
ATOM 929 C C . CYS A 1 129 ? -33.393 8.910 24.896 1.00 51.31 129 CYS A C 1
ATOM 931 O O . CYS A 1 129 ? -34.019 9.694 25.606 1.00 51.31 129 CYS A O 1
ATOM 933 N N . PHE A 1 130 ? -33.928 8.399 23.780 1.00 52.06 130 PHE A N 1
ATOM 934 C CA . PHE A 1 130 ? -35.281 8.726 23.305 1.00 52.06 130 PHE A CA 1
ATOM 935 C C . PHE A 1 130 ? -36.383 8.093 24.176 1.00 52.06 130 PHE A C 1
ATOM 937 O O . PHE A 1 130 ? -37.433 8.699 24.396 1.00 52.06 130 PHE A O 1
ATOM 944 N N . GLY A 1 131 ? -36.129 6.910 24.746 1.00 47.44 131 GLY A N 1
ATOM 945 C CA . GLY A 1 131 ? -37.016 6.277 25.727 1.00 47.44 131 GLY A CA 1
ATOM 946 C C . GLY A 1 131 ? -37.130 7.051 27.045 1.00 47.44 131 GLY A C 1
ATOM 947 O O . GLY A 1 131 ? -38.174 7.001 27.689 1.00 47.44 131 GLY A O 1
ATOM 948 N N . ARG A 1 132 ? -36.106 7.828 27.427 1.00 46.44 132 ARG A N 1
ATOM 949 C CA . ARG A 1 132 ? -36.116 8.608 28.677 1.00 46.44 132 ARG A CA 1
ATOM 950 C C . ARG A 1 132 ? -36.871 9.936 28.585 1.00 46.44 132 ARG A C 1
ATOM 952 O O . ARG A 1 132 ? -37.335 10.420 29.610 1.00 46.44 132 ARG A O 1
ATOM 959 N N . SER A 1 133 ? -37.061 10.499 27.389 1.00 44.44 133 SER A N 1
ATOM 960 C CA . SER A 1 133 ? -37.864 11.723 27.214 1.00 44.44 133 SER A CA 1
ATOM 961 C C . SER A 1 133 ? -39.379 11.487 27.242 1.00 44.44 133 SER A C 1
A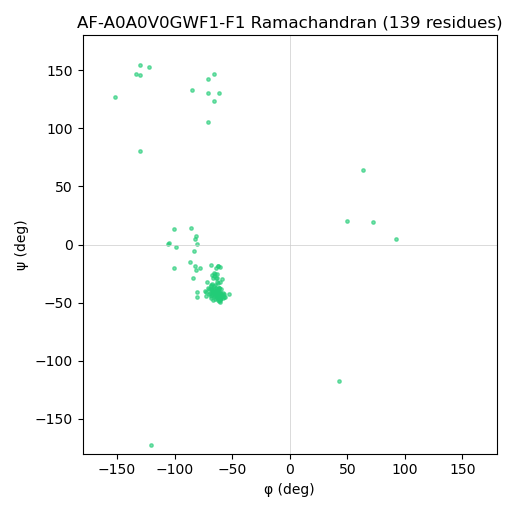TOM 963 O O . SER A 1 133 ? -40.117 12.426 27.522 1.00 44.44 133 SER A O 1
ATOM 965 N N . ASN A 1 134 ? -39.859 10.261 27.001 1.00 47.59 134 ASN A N 1
ATOM 966 C CA . ASN A 1 134 ? -41.294 9.952 27.085 1.00 47.59 134 ASN A CA 1
ATOM 967 C C . ASN A 1 134 ? -41.767 9.571 28.502 1.00 47.59 134 ASN A C 1
ATOM 969 O O . ASN A 1 134 ? -42.967 9.616 28.759 1.00 47.59 134 ASN A O 1
ATOM 973 N N . ASP A 1 135 ? -40.864 9.245 29.434 1.00 47.97 135 ASP A N 1
ATOM 974 C CA . ASP A 1 135 ? -41.244 8.910 30.820 1.00 47.97 135 ASP A CA 1
ATOM 975 C C . ASP A 1 135 ? -41.416 10.171 31.697 1.00 47.97 135 ASP A C 1
ATOM 977 O O . ASP A 1 135 ? -42.265 10.216 32.587 1.00 47.97 135 ASP A O 1
ATOM 981 N N . GLU A 1 136 ? -40.696 11.255 31.383 1.00 49.62 136 GLU A N 1
ATOM 982 C CA . GLU A 1 136 ? -40.650 12.484 32.196 1.00 49.62 136 GLU A CA 1
ATOM 983 C C . GLU A 1 136 ? -41.851 13.437 31.989 1.00 49.62 136 GLU A C 1
ATOM 985 O O . GLU A 1 136 ? -41.943 14.468 32.646 1.00 49.62 136 GLU A O 1
ATOM 990 N N . THR A 1 137 ? -42.813 13.091 31.119 1.00 49.47 137 THR A N 1
ATOM 991 C CA . THR A 1 137 ? -44.077 13.853 30.938 1.00 49.47 137 THR A CA 1
ATOM 992 C C . THR A 1 137 ? -45.266 13.230 31.694 1.00 49.47 137 THR A C 1
ATOM 994 O O . THR A 1 137 ? -46.358 13.789 31.706 1.00 49.47 137 THR A O 1
ATOM 997 N N . SER A 1 138 ? -45.078 12.091 32.374 1.00 46.97 138 SER A N 1
ATOM 998 C CA . SER A 1 138 ? -46.159 11.385 33.094 1.00 46.97 138 SER A CA 1
ATOM 999 C C . SER A 1 138 ? -46.122 11.535 34.623 1.00 46.97 138 SER A C 1
ATOM 1001 O O . SER A 1 138 ? -46.975 10.984 35.319 1.00 46.97 138 SER A O 1
ATOM 1003 N N . ARG A 1 139 ? -45.162 12.297 35.165 1.00 49.84 139 ARG A N 1
ATOM 1004 C CA . ARG A 1 139 ? -45.053 12.588 36.603 1.00 49.84 139 ARG A CA 1
ATOM 1005 C C . ARG A 1 139 ? -44.892 14.079 36.872 1.00 49.84 139 ARG A C 1
ATOM 1007 O O . ARG A 1 139 ? -43.802 14.546 37.186 1.00 49.84 139 ARG A O 1
ATOM 1014 N N . THR A 1 140 ? -45.996 14.805 36.841 1.00 39.62 140 THR A N 1
ATOM 1015 C CA . THR A 1 140 ? -46.169 16.017 37.650 1.00 39.62 140 THR A CA 1
ATOM 1016 C C . THR A 1 140 ? -47.552 15.964 38.317 1.00 39.62 140 THR A C 1
ATOM 1018 O O . THR A 1 140 ? -48.437 15.291 37.789 1.00 39.62 140 THR A O 1
ATOM 1021 N N . PRO A 1 141 ? -47.669 16.522 39.537 1.00 50.31 141 PRO A N 1
ATOM 1022 C CA . PRO A 1 141 ? -48.597 16.077 40.586 1.00 50.31 141 PRO A CA 1
ATOM 1023 C C . PRO A 1 141 ? -50.074 16.408 40.357 1.00 50.31 141 PRO A C 1
ATOM 1025 O O . PRO A 1 141 ? -50.368 17.394 39.646 1.00 50.31 141 PRO A O 1
#

Sequence (141 aa):
MNLVGSWFGAMPCCHGAGGLAGQYRFGGRSGASVAFLGLGKLVLGLVFGSSFVRILNQFPIGILGVLLLFAGIELAMASRDMNSKEESFVMLVCAAVSLTGSSAALGFGCGIVLFLLLKLRELDCFGSCFGRSNDETSRTP

Radius of gyration: 24.16 Å; Cα contacts (8 Å, |Δi|>4): 57; chains: 1; bounding box: 71×32×64 Å

pLDDT: mean 85.19, std 13.35, range [39.62, 95.19]

Foldseek 3Di:
DQVVQVVVVDDDDDPLVLVVVVCVVVVNPDCVSVVVVVVVVVVCCVPCPPVVVVVVVPDDVVVVVVSVVVSVVVVLVVLVVDPDPQSSVLVVQLVVCCVVVVHNVRSVVSSVVSVVVVVVVVVVVVVVVVVVVVVVVPDDD

Mean predicted aligned error: 9.14 Å

Secondary structure (DSSP, 8-state):
-HHHHGGGTPPP----HHHHHHHHHTT--SHHHHHHHHHHHHHHHHHHHHHHHHHHTTS-HHHHHHHHHHHHHHHHHGGGG-SSHHHHHHHHHHHHHHHHTT-HHHHHHHHHHHHHHHHHHHHHHHHHHHHHHTTTTS---

Solvent-accessible surface area (backbone atoms only — not comparable to full-atom values): 8135 Å² total; per-residue (Å²): 111,51,84,67,36,48,81,76,72,44,77,86,70,76,92,50,65,61,64,50,52,49,41,43,75,75,66,42,86,51,73,64,52,58,51,52,52,50,50,51,51,49,52,50,45,70,75,43,45,72,62,50,54,59,57,58,70,69,53,60,65,68,59,55,50,53,54,51,50,52,45,48,49,60,59,54,53,57,48,71,75,45,96,41,74,65,62,30,48,34,51,52,51,18,53,51,39,18,65,74,63,78,29,64,66,58,6,52,53,51,26,52,55,49,48,52,52,53,52,50,52,54,50,54,52,49,52,56,55,58,56,53,65,69,58,70,76,77,73,78,135